Protein AF-A0A0L0VM38-F1 (afdb_monomer_lite)

pLDDT: mean 77.39, std 17.11, range [40.69, 97.94]

Structure (mmCIF, N/CA/C/O backbone):
data_AF-A0A0L0VM38-F1
#
_entry.id   AF-A0A0L0VM38-F1
#
loop_
_atom_site.group_PDB
_atom_site.id
_atom_site.type_symbol
_atom_site.label_atom_id
_atom_site.label_alt_id
_atom_site.label_comp_id
_atom_site.label_asym_id
_atom_site.label_entity_id
_atom_site.label_seq_id
_atom_site.pdbx_PDB_ins_code
_atom_site.Cartn_x
_atom_site.Cartn_y
_atom_site.Cartn_z
_atom_site.occupancy
_atom_site.B_iso_or_equiv
_atom_site.auth_seq_id
_atom_site.auth_comp_id
_atom_site.auth_asym_id
_atom_site.auth_atom_id
_atom_site.pdbx_PDB_model_num
ATOM 1 N N . MET A 1 1 ? -57.738 0.476 46.835 1.00 56.84 1 MET A N 1
ATOM 2 C CA . MET A 1 1 ? -56.574 1.396 46.758 1.00 56.84 1 MET A CA 1
ATOM 3 C C . MET A 1 1 ? -55.238 0.655 46.813 1.00 56.84 1 MET A C 1
ATOM 5 O O . MET A 1 1 ? -54.279 1.160 46.251 1.00 56.84 1 MET A O 1
ATOM 9 N N . SER A 1 2 ? -55.172 -0.530 47.425 1.00 61.94 2 SER A N 1
ATOM 10 C CA . SER A 1 2 ? -53.952 -1.336 47.587 1.00 61.94 2 SER A CA 1
ATOM 11 C C . SER A 1 2 ? -53.396 -1.935 46.282 1.00 61.94 2 SER A C 1
ATOM 13 O O . SER A 1 2 ? -52.182 -1.994 46.115 1.00 61.94 2 SER A O 1
ATOM 15 N N . ASP A 1 3 ? -54.260 -2.313 45.334 1.00 67.25 3 ASP A N 1
ATOM 16 C CA . ASP A 1 3 ? -53.848 -3.029 44.111 1.00 67.25 3 ASP A CA 1
ATOM 17 C C . ASP A 1 3 ? -53.024 -2.165 43.139 1.00 67.25 3 ASP A C 1
ATOM 19 O O . ASP A 1 3 ? -52.017 -2.618 42.603 1.00 67.25 3 ASP A O 1
ATOM 23 N N . ASN A 1 4 ? -53.370 -0.879 43.008 1.00 78.81 4 ASN A N 1
ATOM 24 C CA . ASN A 1 4 ? -52.657 0.079 42.151 1.00 78.81 4 ASN A CA 1
ATOM 25 C C . ASN A 1 4 ? -51.209 0.325 42.626 1.00 78.81 4 ASN A C 1
ATOM 27 O O . ASN A 1 4 ? -50.294 0.523 41.832 1.00 78.81 4 ASN A O 1
ATOM 31 N N . HIS A 1 5 ? -50.977 0.282 43.942 1.00 80.81 5 HIS A N 1
ATOM 32 C CA . HIS A 1 5 ? -49.639 0.469 44.506 1.00 80.81 5 HIS A CA 1
ATOM 33 C C . HIS A 1 5 ? -48.738 -0.745 44.240 1.00 80.81 5 HIS A C 1
ATOM 35 O O . HIS A 1 5 ? -47.543 -0.598 43.990 1.00 80.81 5 HIS A O 1
ATOM 41 N N . ASN A 1 6 ? -49.323 -1.945 44.237 1.00 86.69 6 ASN A N 1
ATOM 42 C CA . ASN A 1 6 ? -48.606 -3.180 43.950 1.00 86.69 6 ASN A CA 1
ATOM 43 C C . ASN A 1 6 ? -48.226 -3.290 42.461 1.00 86.69 6 ASN A C 1
ATOM 45 O O . ASN A 1 6 ? -47.099 -3.662 42.141 1.00 86.69 6 ASN A O 1
ATOM 49 N N . GLU A 1 7 ? -49.114 -2.881 41.549 1.00 89.94 7 GLU A N 1
ATOM 50 C CA . GLU A 1 7 ? -48.794 -2.770 40.116 1.00 89.94 7 GLU A CA 1
ATOM 51 C C . GLU A 1 7 ? -47.677 -1.755 39.848 1.00 89.94 7 GLU A C 1
ATOM 53 O O . GLU A 1 7 ? -46.775 -2.003 39.043 1.00 89.94 7 GLU A O 1
ATOM 58 N N . GLN A 1 8 ? -47.691 -0.622 40.554 1.00 91.88 8 GLN A N 1
ATOM 59 C CA . GLN A 1 8 ? -46.658 0.400 40.417 1.00 91.88 8 GLN A CA 1
ATOM 60 C C . GLN A 1 8 ? -45.287 -0.107 40.889 1.00 91.88 8 GLN A C 1
ATOM 62 O O . GLN A 1 8 ? -44.287 0.098 40.198 1.00 91.88 8 GLN A O 1
ATOM 67 N N . LEU A 1 9 ? -45.234 -0.824 42.016 1.00 93.31 9 LEU A N 1
ATOM 68 C CA . LEU A 1 9 ? -44.009 -1.465 42.503 1.00 93.31 9 LEU A CA 1
ATOM 69 C C . LEU A 1 9 ? -43.500 -2.538 41.536 1.00 93.31 9 LEU A C 1
ATOM 71 O O . LEU A 1 9 ? -42.302 -2.589 41.254 1.00 93.31 9 LEU A O 1
ATOM 75 N N . GLN A 1 10 ? -44.396 -3.347 40.970 1.00 92.44 10 GLN A N 1
ATOM 76 C CA . GLN A 1 10 ? -44.021 -4.365 39.993 1.00 92.44 10 GLN A CA 1
ATOM 77 C C . GLN A 1 10 ? -43.429 -3.743 38.718 1.00 92.44 10 GLN A C 1
ATOM 79 O O . GLN A 1 10 ? -42.412 -4.217 38.209 1.00 92.44 10 GLN A O 1
ATOM 84 N N . ASN A 1 11 ? -44.011 -2.643 38.233 1.00 94.25 11 ASN A N 1
ATOM 85 C CA . ASN A 1 11 ? -43.492 -1.904 37.082 1.00 94.25 11 ASN A CA 1
ATOM 86 C C . ASN A 1 11 ? -42.111 -1.294 37.349 1.00 94.25 11 ASN A C 1
ATOM 88 O O . ASN A 1 11 ? -41.241 -1.344 36.476 1.00 94.25 11 ASN A O 1
ATOM 92 N N . ILE A 1 12 ? -41.879 -0.764 38.553 1.00 95.44 12 ILE A N 1
ATOM 93 C CA . ILE A 1 12 ? -40.566 -0.239 38.951 1.00 95.44 12 ILE A CA 1
ATOM 94 C C . ILE A 1 12 ? -39.527 -1.364 38.971 1.00 95.44 12 ILE A C 1
ATOM 96 O O . ILE A 1 12 ? -38.461 -1.211 38.378 1.00 95.44 12 ILE A O 1
ATOM 100 N N . THR A 1 13 ? -39.847 -2.511 39.574 1.00 95.25 13 THR A N 1
ATOM 101 C CA . THR A 1 13 ? -38.952 -3.679 39.603 1.00 95.25 13 THR A CA 1
ATOM 102 C C . THR A 1 13 ? -38.606 -4.163 38.194 1.00 95.25 13 THR A C 1
ATOM 104 O O . THR A 1 13 ? -37.436 -4.397 37.889 1.00 95.25 13 THR A O 1
ATOM 107 N N . ASN A 1 14 ? -39.595 -4.249 37.301 1.00 95.38 14 ASN A N 1
ATOM 108 C CA . ASN A 1 14 ? -39.368 -4.643 35.909 1.00 95.38 14 ASN A CA 1
ATOM 109 C C . ASN A 1 14 ? -38.470 -3.636 35.168 1.00 95.38 14 ASN A C 1
ATOM 111 O O . ASN A 1 14 ? -37.564 -4.032 34.438 1.00 95.38 14 ASN A O 1
ATOM 115 N N . SER A 1 15 ? -38.684 -2.334 35.383 1.00 95.81 15 SER A N 1
ATOM 116 C CA . SER A 1 15 ? -37.872 -1.274 34.773 1.00 95.81 15 SER A CA 1
ATOM 117 C C . SER A 1 15 ? -36.420 -1.302 35.264 1.00 95.81 15 SER A C 1
ATOM 119 O O . SER A 1 15 ? -35.490 -1.198 34.463 1.00 95.81 15 SER A O 1
ATOM 121 N N . LEU A 1 16 ? -36.207 -1.528 36.565 1.00 96.38 16 LEU A N 1
ATOM 122 C CA . LEU A 1 16 ? -34.871 -1.677 37.148 1.00 96.38 16 LEU A CA 1
ATOM 123 C C . LEU A 1 16 ? -34.136 -2.904 36.596 1.00 96.38 16 LEU A C 1
ATOM 125 O O . LEU A 1 16 ? -32.961 -2.793 36.247 1.00 96.38 16 LEU A O 1
ATOM 129 N N . ASN A 1 17 ? -34.824 -4.040 36.446 1.00 96.81 17 ASN A N 1
ATOM 130 C CA . ASN A 1 17 ? -34.246 -5.232 35.818 1.00 96.81 17 ASN A CA 1
ATOM 131 C C . ASN A 1 17 ? -33.856 -4.978 34.355 1.00 96.81 17 ASN A C 1
ATOM 133 O O . ASN A 1 17 ? -32.758 -5.344 33.940 1.00 96.81 17 ASN A O 1
ATOM 137 N N . ASN A 1 18 ? -34.707 -4.295 33.584 1.00 96.62 18 ASN A N 1
ATOM 138 C CA . ASN A 1 18 ? -34.398 -3.946 32.195 1.00 96.62 18 ASN A CA 1
ATOM 139 C C . ASN A 1 18 ? -33.189 -3.002 32.089 1.00 96.62 18 ASN A C 1
ATOM 141 O O . ASN A 1 18 ? -32.338 -3.189 31.222 1.00 96.62 18 ASN A O 1
ATOM 145 N N . LEU A 1 19 ? -33.078 -2.013 32.982 1.00 96.94 19 LEU A N 1
ATOM 146 C CA . LEU A 1 19 ? -31.922 -1.112 33.038 1.00 96.94 19 LEU A CA 1
ATOM 147 C C . LEU A 1 19 ? -30.631 -1.844 33.412 1.00 96.94 19 LEU A C 1
ATOM 149 O O . LEU A 1 19 ? -29.572 -1.525 32.872 1.00 96.94 19 LEU A O 1
ATOM 153 N N . GLN A 1 20 ? -30.710 -2.819 34.318 1.00 96.69 20 GLN A N 1
ATOM 154 C CA . GLN A 1 20 ? -29.569 -3.649 34.694 1.00 96.69 20 GLN A CA 1
ATOM 155 C C . GLN A 1 20 ? -29.085 -4.486 33.501 1.00 96.69 20 GLN A C 1
ATOM 157 O O . GLN A 1 20 ? -27.905 -4.423 33.164 1.00 96.69 20 GLN A O 1
ATOM 162 N N . LEU A 1 21 ? -29.999 -5.167 32.802 1.00 95.94 21 LEU A N 1
ATOM 163 C CA . LEU A 1 21 ? -29.677 -5.930 31.590 1.00 95.94 21 LEU A CA 1
ATOM 164 C C . LEU A 1 21 ? -29.091 -5.041 30.487 1.00 95.94 21 LEU A C 1
ATOM 166 O O . LEU A 1 21 ? -28.111 -5.405 29.839 1.00 95.94 21 LEU A O 1
ATOM 170 N N . HIS A 1 22 ? -29.655 -3.847 30.291 1.00 97.31 22 HIS A N 1
ATOM 171 C CA . HIS A 1 22 ? -29.133 -2.887 29.321 1.00 97.31 22 HIS A CA 1
ATOM 172 C C . HIS A 1 22 ? -27.714 -2.434 29.680 1.00 97.31 22 HIS A C 1
ATOM 174 O O . HIS A 1 22 ? -26.851 -2.358 28.808 1.00 97.31 22 HIS A O 1
ATOM 180 N N . ARG A 1 23 ? -27.445 -2.158 30.963 1.00 96.75 23 ARG A N 1
ATOM 181 C CA . ARG A 1 23 ? -26.101 -1.801 31.431 1.00 96.75 23 ARG A CA 1
ATOM 182 C C . ARG A 1 23 ? -25.107 -2.927 31.155 1.00 96.75 23 ARG A C 1
ATOM 184 O O . ARG A 1 23 ? -24.037 -2.653 30.632 1.00 96.75 23 ARG A O 1
ATOM 191 N N . GLU A 1 24 ? -25.463 -4.169 31.468 1.00 96.69 24 GLU A N 1
ATOM 192 C CA . GLU A 1 24 ? -24.604 -5.339 31.236 1.00 96.69 24 GLU A CA 1
ATOM 193 C C . GLU A 1 24 ? -24.308 -5.550 29.743 1.00 96.69 24 GLU A C 1
ATOM 195 O O . GLU A 1 24 ? -23.161 -5.797 29.360 1.00 96.69 24 GLU A O 1
ATOM 200 N N . SER A 1 25 ? -25.317 -5.369 28.886 1.00 96.12 25 SER A N 1
ATOM 201 C CA . SER A 1 25 ? -25.154 -5.388 27.429 1.00 96.12 25 SER A CA 1
ATOM 202 C C . SER A 1 25 ? -24.189 -4.301 26.945 1.00 96.12 25 SER A C 1
ATOM 204 O O . SER A 1 25 ? -23.272 -4.582 26.173 1.00 96.12 25 SER A O 1
ATOM 206 N N . GLU A 1 26 ? -24.360 -3.060 27.404 1.00 95.81 26 GLU A N 1
ATOM 207 C CA . GLU A 1 26 ? -23.497 -1.940 27.011 1.00 95.81 26 GLU A CA 1
ATOM 208 C C . GLU A 1 26 ? -22.065 -2.093 27.541 1.00 95.81 26 GLU A C 1
ATOM 210 O O . GLU A 1 26 ? -21.114 -1.781 26.825 1.00 95.81 26 GLU A O 1
ATOM 215 N N . THR A 1 27 ? -21.880 -2.641 28.747 1.00 96.75 27 THR A N 1
ATOM 216 C CA . THR A 1 27 ? -20.550 -2.994 29.267 1.00 96.75 27 THR A CA 1
ATOM 217 C C . THR A 1 27 ? -19.881 -4.039 28.378 1.00 96.75 27 THR A C 1
ATOM 219 O O . THR A 1 27 ? -18.760 -3.822 27.927 1.00 96.75 27 THR A O 1
ATOM 222 N N . THR A 1 28 ? -20.594 -5.111 28.025 1.00 96.88 28 THR A N 1
ATOM 223 C CA . THR A 1 28 ? -20.068 -6.164 27.137 1.00 96.88 28 THR A CA 1
ATOM 224 C C . THR A 1 28 ? -19.677 -5.597 25.769 1.00 96.88 28 THR A C 1
ATOM 226 O O . THR A 1 28 ? -18.628 -5.927 25.213 1.00 96.88 28 THR A O 1
ATOM 229 N N . ARG A 1 29 ? -20.498 -4.691 25.228 1.00 97.00 29 ARG A N 1
ATOM 230 C CA . ARG A 1 29 ? -20.223 -4.004 23.963 1.00 97.00 29 ARG A CA 1
ATOM 231 C C . ARG A 1 29 ? -18.990 -3.105 24.051 1.00 97.00 29 ARG A C 1
ATOM 233 O O . ARG A 1 29 ? -18.174 -3.097 23.129 1.00 97.00 29 ARG A O 1
ATOM 240 N N . SER A 1 30 ? -18.849 -2.365 25.149 1.00 97.12 30 SER A N 1
ATOM 241 C CA . SER A 1 30 ? -17.677 -1.532 25.420 1.00 97.12 30 SER A CA 1
ATOM 242 C C . SER A 1 30 ? -16.405 -2.377 25.494 1.00 97.12 30 SER A C 1
ATOM 244 O O . SER A 1 30 ? -15.409 -2.030 24.862 1.00 97.12 30 SER A O 1
ATOM 246 N N . ASP A 1 31 ? -16.444 -3.507 26.197 1.00 97.56 31 ASP A N 1
ATOM 247 C CA . ASP A 1 31 ? -15.295 -4.406 26.333 1.00 97.56 31 ASP A CA 1
ATOM 248 C C . ASP A 1 31 ? -14.873 -5.005 24.983 1.00 97.56 31 ASP A C 1
ATOM 250 O O . ASP A 1 31 ? -13.679 -5.046 24.671 1.00 97.56 31 ASP A O 1
ATOM 254 N N . SER A 1 32 ? -15.838 -5.380 24.134 1.00 97.56 32 SER A N 1
ATOM 255 C CA . SER A 1 32 ? -15.568 -5.817 22.755 1.00 97.56 32 SER A CA 1
ATOM 256 C C . SER A 1 32 ? -14.872 -4.724 21.940 1.00 97.56 32 SER A C 1
ATOM 258 O O . SER A 1 32 ? -13.846 -4.974 21.311 1.00 97.56 32 SER A O 1
ATOM 260 N N . CYS A 1 33 ? -15.377 -3.489 22.003 1.00 97.25 33 CYS A N 1
ATOM 261 C CA . CYS A 1 33 ? -14.787 -2.352 21.295 1.00 97.25 33 CYS A CA 1
ATOM 262 C C . CYS A 1 33 ? -13.345 -2.077 21.759 1.00 97.25 33 CYS A C 1
ATOM 264 O O . CYS A 1 33 ? -12.449 -1.850 20.945 1.00 97.25 33 CYS A O 1
ATOM 266 N N . ILE A 1 34 ? -13.083 -2.163 23.067 1.00 97.88 34 ILE A N 1
ATOM 267 C CA . ILE A 1 34 ? -11.732 -2.021 23.624 1.00 97.88 34 ILE A CA 1
ATOM 268 C C . ILE A 1 34 ? -10.804 -3.124 23.093 1.00 97.88 34 ILE A C 1
ATOM 270 O O . ILE A 1 34 ? -9.657 -2.843 22.730 1.00 97.88 34 ILE A O 1
ATOM 274 N N . ALA A 1 35 ? -11.278 -4.370 23.016 1.00 97.56 35 ALA A N 1
ATOM 275 C CA . ALA A 1 35 ? -10.503 -5.481 22.469 1.00 97.56 35 ALA A CA 1
ATOM 276 C C . ALA A 1 35 ? -10.171 -5.283 20.978 1.00 97.56 35 ALA A C 1
ATOM 278 O O . ALA A 1 35 ? -9.025 -5.494 20.567 1.00 97.56 35 ALA A O 1
ATOM 279 N N . GLU A 1 36 ? -11.130 -4.814 20.179 1.00 97.44 36 GLU A N 1
ATOM 280 C CA . GLU A 1 36 ? -10.919 -4.477 18.766 1.00 97.44 36 GLU A CA 1
ATOM 281 C C . GLU A 1 36 ? -9.884 -3.358 18.596 1.00 97.44 36 GLU A C 1
ATOM 283 O O . GLU A 1 36 ? -8.935 -3.503 17.825 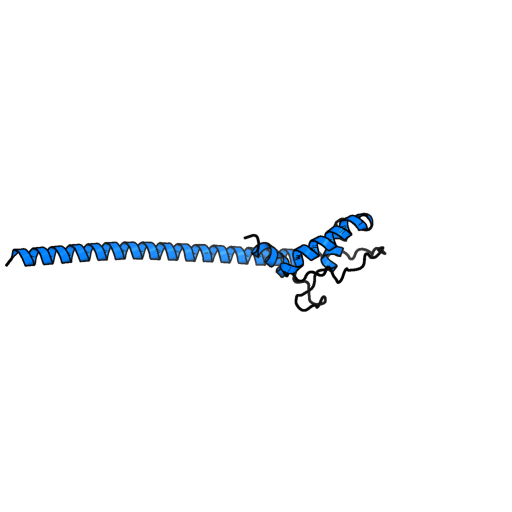1.00 97.44 36 GLU A O 1
ATOM 288 N N . ILE A 1 37 ? -9.991 -2.277 19.376 1.00 97.94 37 ILE A N 1
ATOM 289 C CA . ILE A 1 37 ? -9.025 -1.166 19.353 1.00 97.94 37 ILE A CA 1
ATOM 290 C C . ILE A 1 37 ? -7.611 -1.661 19.675 1.00 97.94 37 ILE A C 1
ATOM 292 O O . ILE A 1 37 ? -6.644 -1.286 19.005 1.00 97.94 37 ILE A O 1
ATOM 296 N N . ASN A 1 38 ? -7.472 -2.517 20.688 1.00 97.25 38 ASN A N 1
ATOM 297 C CA . ASN A 1 38 ? -6.177 -3.076 21.066 1.00 97.25 38 ASN A CA 1
ATOM 298 C C . ASN A 1 38 ? -5.597 -3.978 19.968 1.00 97.25 38 ASN A C 1
ATOM 300 O O . ASN A 1 38 ? -4.390 -3.936 19.718 1.00 97.25 38 ASN A O 1
ATOM 304 N N . THR A 1 39 ? -6.452 -4.733 19.277 1.00 97.94 39 THR A N 1
ATOM 305 C CA . THR A 1 39 ? -6.061 -5.576 18.140 1.00 97.94 39 THR A CA 1
ATOM 306 C C . THR A 1 39 ? -5.555 -4.721 16.980 1.00 97.94 39 THR A C 1
ATOM 308 O O . THR A 1 39 ? -4.423 -4.901 16.532 1.00 97.94 39 THR A O 1
ATOM 311 N N . LEU A 1 40 ? -6.320 -3.703 16.575 1.00 96.69 40 LEU A N 1
ATOM 312 C CA . LEU A 1 40 ? -5.928 -2.765 15.517 1.00 96.69 40 LEU A CA 1
ATOM 313 C C . LEU A 1 40 ? -4.612 -2.047 15.834 1.00 96.69 40 LEU A C 1
ATOM 315 O O . LEU A 1 40 ? -3.761 -1.852 14.964 1.00 96.69 40 LEU A O 1
ATOM 319 N N . LYS A 1 41 ? -4.401 -1.680 17.100 1.00 96.69 41 LYS A N 1
ATOM 320 C CA . LYS A 1 41 ? -3.151 -1.063 17.550 1.00 96.69 41 LYS A CA 1
ATOM 321 C C . LYS A 1 41 ? -1.956 -2.011 17.398 1.00 96.69 41 LYS A C 1
ATOM 323 O O . LYS A 1 41 ? -0.879 -1.567 16.993 1.0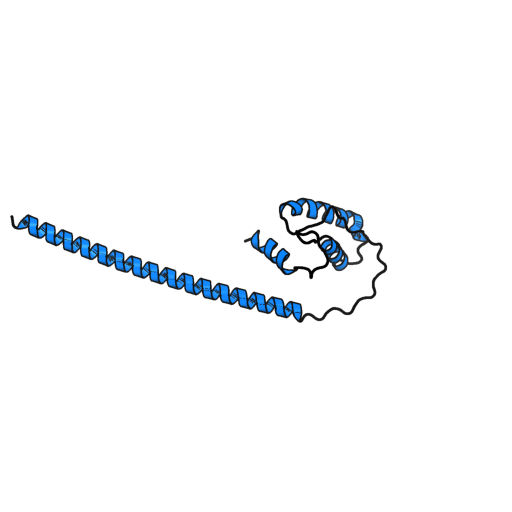0 96.69 41 LYS A O 1
ATOM 328 N N . ALA A 1 42 ? -2.132 -3.298 17.698 1.00 96.00 42 ALA A N 1
ATOM 329 C CA . ALA A 1 42 ? -1.091 -4.310 17.529 1.00 96.00 42 ALA A CA 1
ATOM 330 C C . ALA A 1 42 ? -0.774 -4.573 16.046 1.00 96.00 42 ALA A C 1
ATOM 332 O O . ALA A 1 42 ? 0.398 -4.684 15.668 1.00 96.00 42 ALA A O 1
ATOM 333 N N . GLU A 1 43 ? -1.797 -4.611 15.192 1.00 94.69 43 GLU A N 1
ATOM 334 C CA . GLU A 1 43 ? -1.633 -4.745 13.742 1.00 94.69 43 GLU A CA 1
ATOM 335 C C . GLU A 1 43 ? -0.887 -3.552 13.140 1.00 94.69 43 GLU A C 1
ATOM 337 O O . GLU A 1 43 ? 0.095 -3.742 12.419 1.00 94.69 43 GLU A O 1
ATOM 342 N N . LEU A 1 44 ? -1.272 -2.322 13.499 1.00 94.19 44 LEU A N 1
ATOM 343 C CA . LEU A 1 44 ? -0.571 -1.113 13.061 1.00 94.19 44 LEU A CA 1
ATOM 344 C C . LEU A 1 44 ? 0.889 -1.103 13.504 1.00 94.19 44 LEU A C 1
ATOM 346 O O . LEU A 1 44 ? 1.775 -0.777 12.711 1.00 94.19 44 LEU A O 1
ATOM 350 N N . HIS A 1 45 ? 1.160 -1.486 14.752 1.00 93.38 45 HIS A N 1
ATOM 351 C CA . HIS A 1 45 ? 2.530 -1.600 15.236 1.00 93.38 45 HIS A CA 1
ATOM 352 C C . HIS A 1 45 ? 3.329 -2.609 14.398 1.00 93.38 45 HIS A C 1
ATOM 354 O O . HIS A 1 45 ? 4.443 -2.317 13.966 1.00 93.38 45 HIS A O 1
ATOM 360 N N . THR A 1 46 ? 2.741 -3.771 14.106 1.00 95.12 46 THR A N 1
ATOM 361 C CA . THR A 1 46 ? 3.367 -4.821 13.291 1.00 95.12 46 THR A CA 1
ATOM 362 C C . THR A 1 46 ? 3.656 -4.336 11.871 1.00 95.12 46 THR A C 1
ATOM 364 O O . THR A 1 46 ? 4.749 -4.567 11.346 1.00 95.12 46 THR A O 1
ATOM 367 N N . LEU A 1 47 ? 2.710 -3.628 11.252 1.00 91.88 47 LEU A N 1
ATOM 368 C CA . LEU A 1 47 ? 2.878 -3.062 9.917 1.00 91.88 47 LEU A CA 1
ATOM 369 C C . LEU A 1 47 ? 4.007 -2.025 9.883 1.00 91.88 47 LEU A C 1
ATOM 371 O O . LEU A 1 47 ? 4.846 -2.059 8.982 1.00 91.88 47 LEU A O 1
ATOM 375 N N . ASN A 1 48 ? 4.076 -1.158 10.893 1.00 87.00 48 ASN A N 1
ATOM 376 C CA . ASN A 1 48 ? 5.134 -0.160 11.005 1.00 87.00 48 ASN A CA 1
ATOM 377 C C . ASN A 1 48 ? 6.525 -0.810 11.128 1.00 87.00 48 ASN A C 1
ATOM 379 O O . ASN A 1 48 ? 7.464 -0.407 10.445 1.00 87.00 48 ASN A O 1
ATOM 383 N N . GLN A 1 49 ? 6.653 -1.880 11.922 1.00 87.62 49 GLN A N 1
ATOM 384 C CA . GLN A 1 49 ? 7.913 -2.628 12.038 1.00 87.62 49 GLN A CA 1
ATOM 385 C C . GLN A 1 49 ? 8.335 -3.268 10.708 1.00 87.62 49 GLN A C 1
ATOM 387 O O . GLN A 1 49 ? 9.503 -3.192 10.324 1.00 87.62 49 GLN A O 1
ATOM 392 N N . ARG A 1 50 ? 7.388 -3.855 9.963 1.00 87.38 50 ARG A N 1
ATOM 393 C CA . ARG A 1 50 ? 7.663 -4.410 8.627 1.00 87.38 50 ARG A CA 1
ATOM 394 C C . ARG A 1 50 ? 8.146 -3.337 7.654 1.00 87.38 50 ARG A C 1
ATOM 396 O O . ARG A 1 50 ? 9.071 -3.589 6.886 1.00 87.38 50 ARG A O 1
ATOM 403 N N . PHE A 1 51 ? 7.553 -2.146 7.703 1.00 80.94 51 PHE A N 1
ATOM 404 C CA . PHE A 1 51 ? 7.967 -1.027 6.862 1.00 80.94 51 PHE A CA 1
ATOM 405 C C . PHE A 1 51 ? 9.406 -0.587 7.163 1.00 80.94 51 PHE A C 1
ATOM 407 O O . PHE A 1 51 ? 10.215 -0.477 6.243 1.00 80.94 51 PHE A O 1
ATOM 414 N N . ILE A 1 52 ? 9.755 -0.423 8.443 1.00 81.38 52 ILE A N 1
ATOM 415 C CA . ILE A 1 52 ? 11.122 -0.082 8.868 1.00 81.38 52 ILE A CA 1
ATOM 416 C C . ILE A 1 52 ? 12.121 -1.141 8.389 1.00 81.38 52 ILE A C 1
ATOM 418 O O . ILE A 1 52 ? 13.170 -0.802 7.840 1.00 81.38 52 ILE A O 1
ATOM 422 N N . PHE A 1 53 ? 11.787 -2.425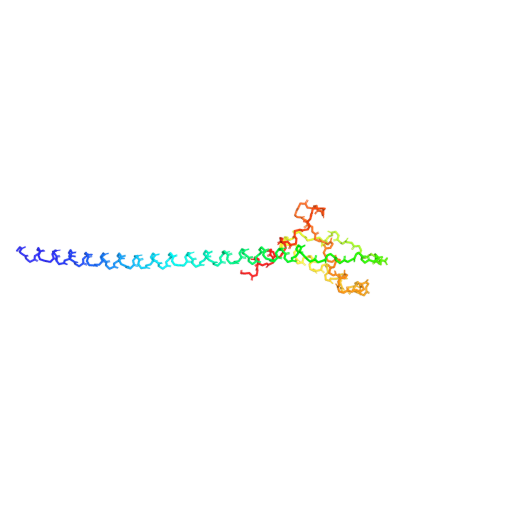 8.548 1.00 80.50 53 PHE A N 1
ATOM 423 C CA . PHE A 1 53 ? 12.637 -3.520 8.089 1.00 80.50 53 PHE A CA 1
ATOM 424 C C . PHE A 1 53 ? 12.885 -3.456 6.577 1.00 80.50 53 PHE A C 1
ATOM 426 O O . PHE A 1 53 ? 14.031 -3.537 6.138 1.00 80.50 53 PHE A O 1
ATOM 433 N N . LEU A 1 54 ? 11.834 -3.248 5.777 1.00 81.69 54 LEU A N 1
ATOM 434 C CA . LEU A 1 54 ? 11.964 -3.100 4.326 1.00 81.69 54 LEU A CA 1
ATOM 435 C C . LEU A 1 54 ? 12.868 -1.922 3.955 1.00 81.69 54 LEU A C 1
ATOM 437 O O . LEU A 1 54 ? 13.752 -2.078 3.114 1.00 81.69 54 LEU A O 1
ATOM 441 N N . GLN A 1 55 ? 12.705 -0.766 4.604 1.00 75.12 55 GLN A N 1
ATOM 442 C CA . GLN A 1 55 ? 13.569 0.390 4.352 1.00 75.12 55 GLN A CA 1
ATOM 443 C C . GLN A 1 55 ? 15.046 0.080 4.628 1.00 75.12 55 GLN A C 1
ATOM 445 O O . GLN A 1 55 ? 15.906 0.448 3.827 1.00 75.12 55 GLN A O 1
ATOM 450 N N . GLN A 1 56 ? 15.347 -0.643 5.710 1.00 74.81 56 GLN A N 1
ATOM 451 C CA . GLN A 1 56 ? 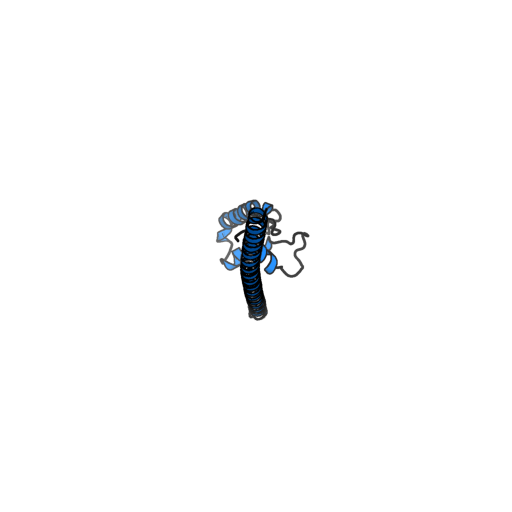16.717 -1.062 6.020 1.00 74.81 56 GLN A CA 1
ATOM 452 C C . GLN A 1 56 ? 17.272 -2.054 4.992 1.00 74.81 56 GLN A C 1
ATOM 454 O O . GLN A 1 56 ? 18.435 -1.942 4.611 1.00 74.81 56 GLN A O 1
ATOM 459 N N . GLN A 1 57 ? 16.456 -2.994 4.502 1.00 72.81 57 GLN A N 1
ATOM 460 C CA . GLN A 1 57 ? 16.874 -3.922 3.444 1.00 72.81 57 GLN A CA 1
ATOM 461 C C . GLN A 1 57 ? 17.285 -3.175 2.169 1.00 72.81 57 GLN A C 1
ATOM 463 O O . GLN A 1 57 ? 18.317 -3.491 1.583 1.00 72.81 57 GLN A O 1
ATOM 468 N N . PHE A 1 58 ? 16.530 -2.147 1.770 1.00 68.69 58 PHE A N 1
ATOM 469 C CA . PHE A 1 58 ? 16.883 -1.321 0.612 1.00 68.69 58 PHE A CA 1
ATOM 470 C C . PHE A 1 58 ? 18.132 -0.467 0.846 1.00 68.69 58 PHE A C 1
ATOM 472 O O . PHE A 1 58 ? 18.957 -0.359 -0.058 1.00 68.69 58 PHE A O 1
ATOM 479 N N . ALA A 1 59 ? 18.298 0.106 2.042 1.00 65.88 59 ALA A N 1
ATOM 480 C CA . ALA A 1 59 ? 19.484 0.892 2.386 1.00 65.88 59 ALA A CA 1
ATOM 481 C C . ALA A 1 59 ? 20.774 0.050 2.400 1.00 65.88 59 ALA A C 1
ATOM 483 O O . ALA A 1 59 ? 21.841 0.557 2.066 1.00 65.88 59 ALA A O 1
ATOM 484 N N . ASN A 1 60 ? 20.666 -1.236 2.749 1.00 68.38 60 ASN A N 1
ATOM 485 C CA . ASN A 1 60 ? 21.795 -2.163 2.845 1.00 68.38 60 ASN A CA 1
ATOM 486 C C . ASN A 1 60 ? 22.044 -2.968 1.562 1.00 68.38 60 ASN A C 1
ATOM 488 O O . ASN A 1 60 ? 22.942 -3.814 1.542 1.00 68.38 60 ASN A O 1
ATOM 492 N N . MET A 1 61 ? 21.271 -2.744 0.493 1.00 61.34 61 MET A N 1
ATOM 493 C CA . MET A 1 61 ? 21.561 -3.394 -0.779 1.00 61.34 61 MET A CA 1
ATOM 494 C C . MET A 1 61 ? 22.893 -2.872 -1.332 1.00 61.34 61 MET A C 1
ATOM 496 O O . MET A 1 61 ? 23.078 -1.656 -1.425 1.00 61.34 61 MET A O 1
ATOM 500 N N . PRO A 1 62 ? 23.826 -3.763 -1.721 1.00 58.62 62 PRO A N 1
ATOM 501 C CA . PRO A 1 62 ? 25.077 -3.339 -2.322 1.00 58.62 62 PRO A CA 1
ATOM 502 C C . PRO A 1 62 ? 24.776 -2.534 -3.586 1.00 58.62 62 PRO A C 1
ATOM 504 O O . PRO A 1 62 ? 24.065 -2.996 -4.484 1.00 58.62 62 PRO A O 1
ATOM 507 N N . THR A 1 63 ? 25.314 -1.317 -3.655 1.00 56.47 63 THR A N 1
ATOM 508 C CA . THR A 1 63 ? 25.290 -0.525 -4.880 1.00 56.47 63 THR A CA 1
ATOM 509 C C . THR A 1 63 ? 25.999 -1.333 -5.967 1.00 56.47 63 THR A C 1
ATOM 511 O O . THR A 1 63 ? 27.142 -1.755 -5.768 1.00 56.47 63 THR A O 1
ATOM 514 N N . PRO A 1 64 ? 25.339 -1.627 -7.104 1.00 57.53 64 PRO A N 1
ATOM 515 C CA . PRO A 1 64 ? 25.997 -2.368 -8.165 1.00 57.53 64 PRO A CA 1
ATOM 516 C C . PRO A 1 64 ? 27.218 -1.564 -8.632 1.00 57.53 64 PRO A C 1
ATOM 518 O O . PRO A 1 64 ? 27.122 -0.335 -8.731 1.00 57.53 64 PRO A O 1
ATOM 521 N N . PRO A 1 65 ? 28.358 -2.220 -8.918 1.00 57.28 65 PRO A N 1
ATOM 522 C CA . PRO A 1 65 ? 29.520 -1.532 -9.460 1.00 57.28 65 PRO A CA 1
ATOM 523 C C . PRO A 1 65 ? 29.100 -0.769 -10.716 1.00 57.28 65 PRO A C 1
ATOM 525 O O . PRO A 1 65 ? 28.347 -1.301 -11.538 1.00 57.28 65 PRO A O 1
ATOM 528 N N . SER A 1 66 ? 29.551 0.484 -10.837 1.00 48.66 66 SER A N 1
ATOM 529 C CA . SER A 1 66 ? 29.285 1.336 -11.995 1.00 48.66 66 SER A CA 1
ATOM 530 C C . SER A 1 66 ? 29.656 0.584 -13.271 1.00 48.66 66 SER A C 1
ATOM 532 O O . SER A 1 66 ? 30.833 0.424 -13.589 1.00 48.66 66 SER A O 1
ATOM 534 N N . ALA A 1 67 ? 28.648 0.072 -13.978 1.00 55.38 67 ALA A N 1
ATOM 535 C CA . ALA A 1 67 ? 28.856 -0.561 -15.267 1.00 55.38 67 ALA A CA 1
ATOM 536 C C . ALA A 1 67 ? 29.400 0.497 -16.245 1.00 55.38 67 ALA A C 1
ATOM 538 O O . ALA A 1 67 ? 28.983 1.658 -16.157 1.00 55.38 67 ALA A O 1
ATOM 539 N N . PRO A 1 68 ? 30.294 0.124 -17.179 1.00 49.47 68 PRO A N 1
ATOM 540 C CA . PRO A 1 68 ? 30.708 1.015 -18.255 1.00 49.47 68 PRO A CA 1
ATOM 541 C C . PRO A 1 68 ? 29.458 1.555 -18.943 1.00 49.47 68 PRO A C 1
ATOM 543 O O . PRO A 1 68 ? 28.594 0.770 -19.338 1.00 49.47 68 PRO A O 1
A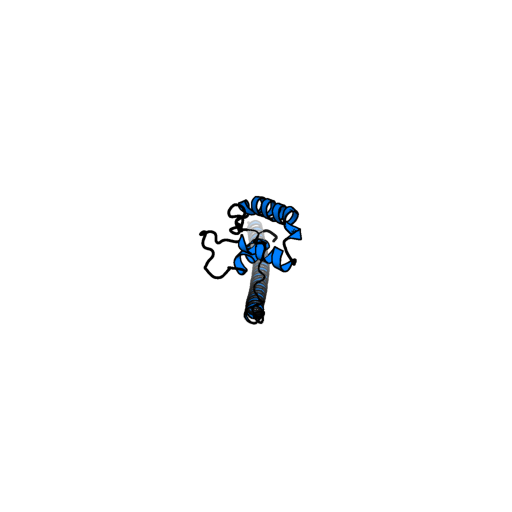TOM 546 N N . THR A 1 69 ? 29.340 2.877 -19.041 1.00 49.03 69 THR A N 1
ATOM 547 C CA . THR A 1 69 ? 28.258 3.551 -19.757 1.00 49.03 69 THR A CA 1
ATOM 548 C C . THR A 1 69 ? 28.231 3.019 -21.187 1.00 49.03 69 THR A C 1
ATOM 550 O O . THR A 1 69 ? 29.160 3.294 -21.950 1.00 49.03 69 THR A O 1
ATOM 553 N N . PRO A 1 70 ? 27.209 2.243 -21.587 1.00 50.34 70 PRO A N 1
ATOM 554 C CA . PRO A 1 70 ? 27.083 1.860 -22.978 1.00 50.34 70 PRO A CA 1
ATOM 555 C C . PRO A 1 70 ? 26.809 3.147 -23.751 1.00 50.34 70 PRO A C 1
ATOM 557 O O . PRO A 1 70 ? 25.984 3.961 -23.332 1.00 50.34 70 PRO A O 1
ATOM 560 N N . VAL A 1 71 ? 27.513 3.358 -24.858 1.00 48.94 71 VAL A N 1
ATOM 561 C CA . VAL A 1 71 ? 27.187 4.427 -25.803 1.00 48.94 71 VAL A CA 1
ATOM 562 C C . VAL A 1 71 ? 25.853 4.032 -26.444 1.00 48.94 71 VAL A C 1
ATOM 564 O O . VAL A 1 71 ? 25.810 3.263 -27.399 1.00 48.94 71 VAL A O 1
ATOM 567 N N . TYR A 1 72 ? 24.749 4.441 -25.819 1.00 52.41 72 TYR A N 1
ATOM 568 C CA . TYR A 1 72 ? 23.394 4.133 -26.266 1.00 52.41 72 TYR A CA 1
ATOM 569 C C . TYR A 1 72 ? 23.055 4.936 -27.523 1.00 52.41 72 TYR A C 1
ATOM 571 O O . TYR A 1 72 ? 23.385 6.117 -27.627 1.00 52.41 72 TYR A O 1
ATOM 579 N N . GLN A 1 73 ? 22.288 4.329 -28.429 1.00 55.16 73 GLN A N 1
ATOM 580 C CA . GLN A 1 73 ? 21.371 5.088 -29.278 1.00 55.16 73 GLN A CA 1
ATOM 581 C C . GLN A 1 73 ? 20.301 5.672 -28.347 1.00 55.16 73 GLN A C 1
ATOM 583 O O . GLN A 1 73 ? 19.343 4.988 -27.992 1.00 55.16 73 GLN A O 1
ATOM 588 N N . ASP A 1 74 ? 20.544 6.883 -27.841 1.00 60.84 74 ASP A N 1
ATOM 589 C CA . ASP A 1 74 ? 19.724 7.517 -26.808 1.00 60.84 74 ASP A CA 1
ATOM 590 C C . ASP A 1 74 ? 18.291 7.701 -27.319 1.00 60.84 74 ASP A C 1
ATOM 592 O O . ASP A 1 74 ? 18.001 8.544 -28.170 1.00 60.84 74 ASP A O 1
ATOM 596 N N . ILE A 1 75 ? 17.378 6.878 -26.805 1.00 69.44 75 ILE A N 1
ATOM 597 C CA . ILE A 1 75 ? 15.953 7.161 -26.905 1.00 69.44 75 ILE A CA 1
ATOM 598 C C . ILE A 1 75 ? 15.699 8.299 -25.925 1.00 69.44 75 ILE A C 1
ATOM 600 O O . ILE A 1 75 ? 15.684 8.094 -24.707 1.00 69.44 75 ILE A O 1
ATOM 604 N N . GLY A 1 76 ? 15.534 9.501 -26.476 1.00 75.69 76 GLY A N 1
ATOM 605 C CA . GLY A 1 76 ? 15.294 10.711 -25.703 1.00 75.69 76 GLY A CA 1
ATOM 606 C C . GLY A 1 76 ? 14.093 10.580 -24.763 1.00 75.69 76 GLY A C 1
ATOM 607 O O . GLY A 1 76 ? 13.147 9.834 -25.018 1.00 75.69 76 GLY A O 1
ATOM 608 N N . VAL A 1 77 ? 14.139 11.319 -23.655 1.00 76.12 77 VAL A N 1
ATOM 609 C CA . VAL A 1 77 ? 13.022 11.400 -22.704 1.00 76.12 77 VAL A CA 1
ATOM 610 C C . VAL A 1 77 ? 11.868 12.167 -23.343 1.00 76.12 77 VAL A C 1
ATOM 612 O O . VAL A 1 77 ? 12.044 13.281 -23.839 1.00 76.12 77 VAL A O 1
ATOM 615 N N . MET A 1 78 ? 10.667 11.600 -23.290 1.00 80.69 78 MET A N 1
ATOM 616 C CA . MET A 1 78 ? 9.450 12.235 -23.779 1.00 80.69 78 MET A CA 1
ATOM 617 C C . MET A 1 78 ? 8.862 13.130 -22.696 1.00 80.69 78 MET A C 1
ATOM 619 O O . MET A 1 78 ? 8.121 12.690 -21.820 1.00 80.69 78 MET A O 1
ATOM 623 N N . THR A 1 79 ? 9.140 14.427 -22.775 1.00 76.69 79 THR A N 1
ATOM 624 C CA . THR A 1 79 ? 8.631 15.415 -21.808 1.00 76.69 79 THR A CA 1
ATOM 625 C C . THR A 1 79 ? 7.104 15.389 -21.662 1.00 76.69 79 THR A C 1
ATOM 627 O O . THR A 1 79 ? 6.587 15.586 -20.564 1.00 76.69 79 THR A O 1
ATOM 630 N N . HIS A 1 80 ? 6.375 15.081 -22.737 1.00 80.44 80 HIS A N 1
ATOM 631 C CA . HIS A 1 80 ? 4.911 14.989 -22.770 1.00 80.44 80 HIS A CA 1
ATOM 632 C C . HIS A 1 80 ? 4.333 13.686 -22.189 1.00 80.44 80 HIS A C 1
ATOM 634 O O . HIS A 1 80 ? 3.115 13.590 -22.023 1.00 80.44 80 HIS A O 1
ATOM 640 N N . ALA A 1 81 ? 5.190 12.706 -21.900 1.00 82.62 81 ALA A N 1
ATOM 641 C CA . ALA A 1 81 ? 4.867 11.462 -21.210 1.00 82.62 81 ALA A CA 1
ATOM 642 C C . ALA A 1 81 ? 5.450 11.468 -19.788 1.00 82.62 81 ALA A C 1
ATOM 644 O O . ALA A 1 81 ? 5.788 10.423 -19.251 1.00 82.62 81 ALA A O 1
ATOM 645 N N . SER A 1 82 ? 5.618 12.648 -19.182 1.00 82.06 82 SER A N 1
ATOM 646 C CA . SER A 1 82 ? 6.026 12.740 -17.779 1.00 82.06 82 SER A CA 1
ATOM 647 C C . SER A 1 82 ? 4.899 12.265 -16.860 1.00 82.06 82 SER A C 1
ATOM 649 O O . SER A 1 82 ? 3.733 12.551 -17.133 1.00 82.06 82 SER A O 1
ATOM 651 N N . PHE A 1 83 ? 5.242 11.609 -15.751 1.00 81.06 83 PHE A N 1
ATOM 652 C CA . PHE A 1 83 ? 4.277 11.156 -14.750 1.00 81.06 83 PHE A CA 1
ATOM 653 C C . PHE A 1 83 ? 4.654 11.644 -13.357 1.00 81.06 83 PHE A C 1
ATOM 655 O O . PHE A 1 83 ? 5.746 11.362 -12.861 1.00 81.06 83 PHE A O 1
ATOM 662 N N . SER A 1 84 ? 3.734 12.380 -12.734 1.00 77.75 84 SER A N 1
ATOM 663 C CA . SER A 1 84 ? 3.923 12.965 -11.402 1.00 77.75 84 SER A CA 1
ATOM 664 C C . SER A 1 84 ? 3.417 12.092 -10.248 1.00 77.75 84 SER A C 1
ATOM 666 O O . SER A 1 84 ? 3.549 12.467 -9.083 1.00 77.75 84 SER A O 1
ATOM 668 N N . GLY A 1 85 ? 2.798 10.947 -10.557 1.00 72.12 85 GLY A N 1
ATOM 669 C CA . GLY A 1 85 ? 2.013 10.167 -9.596 1.00 72.12 85 GLY A CA 1
ATOM 670 C C . GLY A 1 85 ? 0.537 10.576 -9.526 1.00 72.12 85 GLY A C 1
ATOM 671 O O . GLY A 1 85 ? -0.205 10.008 -8.730 1.00 72.12 85 GLY A O 1
ATOM 672 N N . ASN A 1 86 ? 0.095 11.540 -10.343 1.00 76.19 86 ASN A N 1
ATOM 673 C CA . ASN A 1 86 ? -1.308 11.934 -10.457 1.00 76.19 86 ASN A CA 1
ATOM 674 C C . ASN A 1 86 ? -2.107 10.895 -11.275 1.00 76.19 86 ASN A C 1
ATOM 676 O O . ASN A 1 86 ? -1.801 10.695 -12.453 1.00 76.19 86 ASN A O 1
ATOM 680 N N . PRO A 1 87 ? -3.182 10.300 -10.730 1.00 74.56 87 PRO A N 1
ATOM 681 C CA . PRO A 1 87 ? -3.984 9.291 -11.431 1.00 74.56 87 PRO A CA 1
ATOM 682 C C . PRO A 1 87 ? -4.561 9.772 -12.770 1.00 74.56 87 PRO A C 1
ATOM 684 O O . PRO A 1 87 ? -4.697 8.994 -13.712 1.00 74.56 87 PRO A O 1
ATOM 687 N N . LYS A 1 88 ? -4.832 11.077 -12.910 1.00 80.56 88 LYS A N 1
ATOM 688 C CA . LYS A 1 88 ? -5.328 11.669 -14.167 1.00 80.56 88 LYS A CA 1
ATOM 689 C C . LYS A 1 88 ? -4.311 11.594 -15.311 1.00 80.56 88 LYS A C 1
ATOM 691 O O . LYS A 1 88 ? -4.695 11.640 -16.476 1.00 80.56 88 LYS A O 1
ATOM 696 N N . GLU A 1 89 ? -3.022 11.496 -14.991 1.00 80.44 89 GLU A N 1
ATOM 697 C CA . GLU A 1 89 ? -1.935 11.388 -15.968 1.00 80.44 89 GLU A CA 1
ATOM 698 C C . GLU A 1 89 ? -1.678 9.935 -16.384 1.00 80.44 89 GLU A C 1
ATOM 700 O O . GLU A 1 89 ? -1.089 9.708 -17.438 1.00 80.44 89 GLU A O 1
ATOM 705 N N . LEU A 1 90 ? -2.150 8.955 -15.601 1.00 82.38 90 LEU A N 1
ATOM 706 C CA . LEU A 1 90 ? -1.795 7.542 -15.746 1.00 82.38 90 LEU A CA 1
ATOM 707 C C . LEU A 1 90 ? -2.144 6.978 -17.127 1.00 82.38 90 LEU A C 1
ATOM 709 O O . LEU A 1 90 ? -1.298 6.364 -17.768 1.00 82.38 90 LEU A O 1
ATOM 713 N N . GLY A 1 91 ? -3.362 7.216 -17.621 1.00 84.31 91 GLY A N 1
ATOM 714 C CA . GLY A 1 91 ? -3.783 6.697 -18.929 1.00 84.31 91 GLY A CA 1
ATOM 715 C C . GLY A 1 91 ? -2.932 7.242 -20.080 1.00 84.31 91 GLY A C 1
ATOM 716 O O . GLY A 1 91 ? -2.474 6.488 -20.936 1.00 84.31 91 GLY A O 1
ATOM 717 N N . ARG A 1 92 ? -2.652 8.552 -20.060 1.00 87.38 92 ARG A N 1
ATOM 718 C CA . ARG A 1 92 ? -1.785 9.217 -21.043 1.00 87.38 92 ARG A CA 1
ATOM 719 C C . ARG A 1 92 ? -0.347 8.708 -20.945 1.00 87.38 92 ARG A C 1
ATOM 721 O O . ARG A 1 92 ? 0.280 8.448 -21.968 1.00 87.38 92 ARG A O 1
ATOM 728 N N . PHE A 1 93 ? 0.164 8.582 -19.724 1.00 88.25 93 PHE A N 1
ATOM 729 C CA . PHE A 1 93 ? 1.500 8.073 -19.446 1.00 88.25 93 PHE A CA 1
ATOM 730 C C . PHE A 1 93 ? 1.688 6.664 -20.013 1.00 88.25 93 PHE A C 1
ATOM 732 O O . PHE A 1 93 ? 2.603 6.441 -20.805 1.00 88.25 93 PHE A O 1
ATOM 739 N N . LEU A 1 94 ? 0.782 5.744 -19.666 1.00 88.81 94 LEU A N 1
ATOM 740 C CA . LEU A 1 94 ? 0.818 4.362 -20.135 1.00 88.81 94 LEU A CA 1
ATOM 741 C C . LEU A 1 94 ? 0.747 4.288 -21.656 1.00 88.81 94 LEU A C 1
ATOM 743 O O . LEU A 1 94 ? 1.538 3.566 -22.248 1.00 88.81 94 LEU A O 1
ATOM 747 N N . TYR A 1 95 ? -0.137 5.066 -22.286 1.00 91.75 95 TYR A N 1
ATOM 748 C CA . TYR A 1 95 ? -0.263 5.094 -23.741 1.00 91.75 95 TYR A CA 1
ATOM 749 C C . TYR A 1 95 ? 1.068 5.431 -24.432 1.00 91.75 95 TYR A C 1
ATOM 751 O O . TYR A 1 95 ? 1.546 4.653 -25.251 1.00 91.75 95 TYR A O 1
ATOM 759 N N . PHE A 1 96 ? 1.703 6.552 -24.072 1.00 89.94 96 PHE A N 1
ATOM 760 C CA . PHE A 1 96 ? 2.930 7.006 -24.739 1.00 89.94 96 PHE A CA 1
ATOM 761 C C . PHE A 1 96 ? 4.151 6.139 -24.428 1.00 89.94 96 PHE A C 1
ATOM 763 O O . PHE A 1 96 ? 4.971 5.883 -25.309 1.00 89.94 96 PHE A O 1
ATOM 770 N N . VAL A 1 97 ? 4.278 5.683 -23.180 1.00 89.06 97 VAL A N 1
ATOM 771 C CA . VAL A 1 97 ? 5.365 4.782 -22.786 1.00 89.06 97 VAL A CA 1
ATOM 772 C C . VAL A 1 97 ? 5.230 3.443 -23.499 1.00 89.06 97 VAL A C 1
ATOM 774 O O . VAL A 1 97 ? 6.217 2.929 -24.018 1.00 89.06 97 VAL A O 1
ATOM 777 N N . TRP A 1 98 ? 4.019 2.889 -23.555 1.00 90.44 98 TRP A N 1
ATOM 778 C CA . TRP A 1 98 ? 3.764 1.618 -24.223 1.00 90.44 98 TRP A CA 1
ATOM 779 C C . TRP A 1 98 ? 4.024 1.706 -25.726 1.00 90.44 98 TRP A C 1
ATOM 781 O O . TRP A 1 98 ? 4.737 0.865 -26.265 1.00 90.44 98 TRP A O 1
ATOM 791 N N . ASP A 1 99 ? 3.513 2.749 -26.379 1.00 91.25 99 ASP A N 1
ATOM 792 C CA . ASP A 1 99 ? 3.723 3.014 -27.805 1.00 91.25 99 ASP A CA 1
ATOM 793 C C . ASP A 1 99 ? 5.218 3.046 -28.163 1.00 91.25 99 ASP A C 1
ATOM 795 O O . ASP A 1 99 ? 5.673 2.326 -29.052 1.00 91.25 99 ASP A O 1
ATOM 799 N N . GLN A 1 100 ? 6.030 3.766 -27.382 1.00 88.12 100 GLN A N 1
ATOM 800 C CA . GLN A 1 100 ? 7.477 3.770 -27.596 1.00 88.12 100 GLN A CA 1
ATOM 801 C C . GLN A 1 100 ? 8.162 2.447 -27.278 1.00 88.12 100 GLN A C 1
ATOM 803 O O . GLN A 1 100 ? 9.130 2.096 -27.948 1.00 88.12 100 GLN A O 1
ATOM 808 N N . LEU A 1 101 ? 7.719 1.703 -26.266 1.00 89.56 101 LEU A N 1
ATOM 809 C CA . LEU A 1 101 ? 8.305 0.395 -25.972 1.00 89.56 101 LEU A CA 1
ATOM 810 C C . LEU A 1 101 ? 8.017 -0.624 -27.080 1.00 89.56 101 LEU A C 1
ATOM 812 O O . LEU A 1 101 ? 8.844 -1.506 -27.307 1.00 89.56 101 LEU A O 1
ATOM 816 N N . VAL A 1 102 ? 6.887 -0.494 -27.777 1.00 89.75 102 VAL A N 1
ATOM 817 C CA . VAL A 1 102 ? 6.553 -1.306 -28.953 1.00 89.75 102 VAL A CA 1
ATOM 818 C C . VAL A 1 102 ? 7.414 -0.890 -30.147 1.00 89.75 102 VAL A C 1
ATOM 820 O O . VAL A 1 102 ? 8.114 -1.728 -30.713 1.00 89.75 102 VAL A O 1
ATOM 823 N N . GLU A 1 103 ? 7.436 0.401 -30.478 1.00 88.12 103 GLU A N 1
ATOM 824 C CA . GLU A 1 103 ? 8.130 0.934 -31.659 1.00 88.12 103 GLU A CA 1
ATOM 825 C C . GLU A 1 103 ? 9.660 0.820 -31.542 1.00 88.12 103 GLU A C 1
ATOM 827 O O . GLU A 1 103 ? 10.375 0.375 -32.442 1.00 88.12 103 GLU A O 1
ATOM 832 N N . ALA A 1 104 ? 10.190 1.196 -30.381 1.00 84.81 104 ALA A N 1
ATOM 833 C CA . ALA A 1 104 ? 11.617 1.299 -30.112 1.00 84.81 104 ALA A CA 1
ATOM 834 C C . ALA A 1 104 ? 12.164 0.134 -29.281 1.00 84.81 104 ALA A C 1
ATOM 836 O O . ALA A 1 104 ? 13.334 0.165 -28.896 1.00 84.81 104 ALA A O 1
ATOM 837 N N . GLY A 1 105 ? 11.349 -0.887 -29.000 1.00 82.56 105 GLY A N 1
ATOM 838 C CA . GLY A 1 105 ? 11.676 -1.989 -28.092 1.00 82.56 105 GLY A CA 1
ATOM 839 C C . GLY A 1 105 ? 13.010 -2.674 -28.388 1.00 82.56 105 GLY A C 1
ATOM 840 O O . GLY A 1 105 ? 13.763 -2.986 -27.468 1.00 82.56 105 GLY A O 1
ATOM 841 N N . HIS A 1 106 ? 13.325 -2.842 -29.673 1.00 85.12 106 HIS A N 1
ATOM 842 C CA . HIS A 1 106 ? 14.551 -3.469 -30.176 1.00 85.12 106 HIS A CA 1
ATOM 843 C C . HIS A 1 106 ? 15.826 -2.647 -29.917 1.00 85.12 106 HIS A C 1
ATOM 845 O O . HIS A 1 106 ? 16.923 -3.198 -29.925 1.00 85.12 106 HIS A O 1
ATOM 851 N N . ARG A 1 107 ? 15.700 -1.335 -29.677 1.00 83.56 107 ARG A N 1
ATOM 852 C CA . ARG A 1 107 ? 16.828 -0.445 -29.347 1.00 83.56 107 ARG A CA 1
ATOM 853 C C . ARG A 1 107 ? 17.228 -0.536 -27.872 1.00 83.56 107 ARG A C 1
ATOM 855 O O . ARG A 1 107 ? 18.282 -0.032 -27.488 1.00 83.56 107 ARG A O 1
ATOM 862 N N . PHE A 1 108 ? 16.410 -1.178 -27.036 1.00 83.12 108 PHE A N 1
ATOM 863 C CA . PHE A 1 108 ? 16.762 -1.458 -25.651 1.00 83.12 108 PHE A CA 1
ATOM 864 C C . PHE A 1 108 ? 17.523 -2.790 -25.564 1.00 83.12 108 PHE A C 1
ATOM 866 O O . PHE A 1 108 ? 16.968 -3.831 -25.903 1.00 83.12 108 PHE A O 1
ATOM 873 N N . PRO A 1 109 ? 18.764 -2.805 -25.048 1.00 77.88 109 PRO A N 1
ATOM 874 C CA . PRO A 1 109 ? 19.585 -4.014 -24.986 1.00 77.88 109 PRO A CA 1
ATOM 875 C C . PRO A 1 109 ? 19.147 -4.983 -23.881 1.00 77.88 109 PRO A C 1
ATOM 877 O O . PRO A 1 109 ? 19.639 -6.105 -23.815 1.00 77.88 109 PRO A O 1
ATOM 880 N N . SER A 1 110 ? 18.264 -4.555 -22.975 1.00 80.38 110 SER A N 1
ATOM 881 C CA . SER A 1 110 ? 17.721 -5.402 -21.915 1.00 80.38 110 SER A CA 1
ATOM 882 C C . SER A 1 110 ? 16.399 -4.857 -21.377 1.00 80.38 110 SER A C 1
ATOM 884 O O . SER A 1 110 ? 16.120 -3.659 -21.481 1.00 80.38 110 SER A O 1
ATOM 886 N N . GLU A 1 111 ? 15.629 -5.713 -20.704 1.00 80.12 111 GLU A N 1
ATOM 887 C CA . GLU A 1 111 ? 14.452 -5.297 -19.927 1.00 80.12 111 GLU A CA 1
ATOM 888 C C . GLU A 1 111 ? 14.813 -4.262 -18.854 1.00 80.12 111 GLU A C 1
ATOM 890 O O . GLU A 1 111 ? 14.101 -3.279 -18.661 1.00 80.12 111 GLU A O 1
ATOM 895 N N . LYS A 1 112 ? 15.987 -4.398 -18.224 1.00 76.12 112 LYS A N 1
ATOM 896 C CA . LYS A 1 112 ? 16.503 -3.407 -17.269 1.00 76.12 112 LYS A CA 1
ATOM 897 C C . LYS A 1 112 ? 16.649 -2.021 -17.907 1.00 76.12 112 LYS A C 1
ATOM 899 O O . LYS A 1 112 ? 16.373 -1.014 -17.261 1.00 76.12 112 LYS A O 1
ATOM 904 N N . SER A 1 113 ? 17.052 -1.955 -19.173 1.00 76.81 113 SER A N 1
ATOM 905 C CA . SER A 1 113 ? 17.185 -0.698 -19.915 1.00 76.81 113 SER A CA 1
ATOM 906 C C . SER A 1 113 ? 15.834 -0.062 -20.225 1.00 76.81 113 SER A C 1
ATOM 908 O O . SER A 1 113 ? 15.712 1.157 -20.124 1.00 76.81 113 SER A O 1
ATOM 910 N N . LYS A 1 114 ? 14.817 -0.875 -20.541 1.00 82.44 114 LYS A N 1
ATOM 911 C CA . LYS A 1 114 ? 13.432 -0.410 -20.706 1.00 82.44 114 LYS A CA 1
ATOM 912 C C . LYS A 1 114 ? 12.914 0.186 -19.403 1.00 82.44 114 LYS A C 1
ATOM 914 O O . LYS A 1 114 ? 12.465 1.326 -19.393 1.00 82.44 114 LYS A O 1
ATOM 919 N N . ILE A 1 115 ? 13.072 -0.538 -18.293 1.00 81.31 115 ILE A N 1
ATOM 920 C CA . ILE A 1 115 ? 12.664 -0.083 -16.955 1.00 81.31 115 ILE A CA 1
ATOM 921 C C . ILE A 1 115 ? 13.357 1.237 -16.601 1.00 81.31 115 ILE A C 1
ATOM 923 O O . ILE A 1 115 ? 12.690 2.204 -16.241 1.00 81.31 115 ILE A O 1
ATOM 927 N N . ASN A 1 116 ? 14.679 1.316 -16.768 1.00 76.81 116 ASN A N 1
ATOM 928 C CA . ASN A 1 116 ? 15.429 2.545 -16.504 1.00 76.81 116 ASN A CA 1
ATOM 929 C C . ASN A 1 116 ? 14.945 3.718 -17.365 1.00 76.81 116 ASN A C 1
ATOM 931 O O . ASN A 1 116 ? 14.877 4.842 -16.878 1.00 76.81 116 ASN A O 1
ATOM 935 N N . TRP A 1 117 ? 14.593 3.476 -18.628 1.00 84.19 117 TRP A N 1
ATOM 936 C CA . TRP A 1 117 ? 14.053 4.511 -19.505 1.00 84.19 117 TRP A CA 1
ATOM 937 C C . TRP A 1 117 ? 12.663 4.985 -19.070 1.00 84.19 117 TRP A C 1
ATOM 939 O O . TRP A 1 117 ? 12.433 6.192 -19.019 1.00 84.19 117 TRP A O 1
ATOM 949 N N . VAL A 1 118 ? 11.769 4.078 -18.662 1.00 84.31 118 VAL A N 1
ATOM 950 C CA . VAL A 1 118 ? 10.456 4.445 -18.101 1.00 84.31 118 VAL A CA 1
ATOM 951 C C . VAL A 1 118 ? 10.629 5.326 -16.863 1.00 84.31 118 VAL A C 1
ATOM 953 O O . VAL A 1 118 ? 10.000 6.377 -16.764 1.00 84.31 118 VAL A O 1
ATOM 956 N N . VAL A 1 119 ? 11.558 4.973 -15.970 1.00 79.69 119 VAL A N 1
ATOM 957 C CA . VAL A 1 119 ? 11.837 5.741 -14.745 1.00 79.69 119 VAL A CA 1
ATOM 958 C C . VAL A 1 119 ? 12.302 7.175 -15.039 1.00 79.69 119 VAL A C 1
ATOM 960 O O . VAL A 1 119 ? 11.987 8.075 -14.264 1.00 79.69 119 VAL A O 1
ATOM 963 N N . ARG A 1 120 ? 12.967 7.441 -16.178 1.00 79.75 120 ARG A N 1
ATOM 964 C CA . ARG A 1 120 ? 13.373 8.810 -16.584 1.00 79.75 120 ARG A CA 1
ATOM 965 C C . ARG A 1 120 ? 12.187 9.764 -16.790 1.00 79.75 120 ARG A C 1
ATOM 967 O O . ARG A 1 120 ? 12.395 10.973 -16.838 1.00 79.75 120 ARG A O 1
ATOM 974 N N . HIS A 1 121 ? 10.971 9.241 -16.936 1.00 82.00 121 HIS A N 1
ATOM 975 C CA . HIS A 1 121 ? 9.753 10.025 -17.141 1.00 82.00 121 HIS A CA 1
ATOM 976 C C . HIS A 1 121 ? 9.043 10.376 -15.829 1.00 82.00 121 HIS A C 1
ATOM 978 O O . HIS A 1 121 ? 8.100 11.169 -15.825 1.00 82.00 121 HIS A O 1
ATOM 984 N N . PHE A 1 122 ? 9.484 9.811 -14.705 1.00 78.94 122 PHE A N 1
ATOM 985 C CA . PHE A 1 122 ? 8.932 10.144 -13.401 1.00 78.94 122 PHE A CA 1
ATOM 986 C C . PHE A 1 122 ? 9.433 11.510 -12.943 1.00 78.94 122 PHE A C 1
ATOM 988 O O . PHE A 1 122 ? 10.624 11.817 -13.014 1.00 78.94 122 PHE A O 1
ATOM 995 N N . ARG A 1 123 ? 8.505 12.349 -12.482 1.00 71.81 123 ARG A N 1
ATOM 996 C CA . ARG A 1 123 ? 8.787 13.702 -11.992 1.00 71.81 123 ARG A CA 1
ATOM 997 C C . ARG A 1 123 ? 8.084 13.929 -10.667 1.00 71.81 123 ARG A C 1
ATOM 999 O O . ARG A 1 123 ? 7.101 13.268 -10.349 1.00 71.81 123 ARG A O 1
ATOM 1006 N N . TYR A 1 124 ? 8.562 14.899 -9.904 1.00 60.81 124 TYR A N 1
ATOM 1007 C CA . TYR A 1 124 ? 7.810 15.398 -8.762 1.00 60.81 124 TYR A CA 1
ATOM 1008 C C . TYR A 1 124 ? 6.607 16.229 -9.220 1.00 60.81 124 TYR A C 1
ATOM 1010 O O . TYR A 1 124 ? 6.637 16.852 -10.283 1.00 60.81 124 TYR A O 1
ATOM 1018 N N . THR A 1 125 ? 5.576 16.320 -8.377 1.00 55.44 125 THR A N 1
ATOM 1019 C CA . THR A 1 125 ? 4.426 17.224 -8.578 1.00 55.44 125 THR A CA 1
ATOM 1020 C C . THR A 1 125 ? 4.835 18.700 -8.673 1.00 55.44 125 THR A C 1
ATOM 1022 O O . THR A 1 125 ? 4.113 19.498 -9.261 1.00 55.44 125 THR A O 1
ATOM 1025 N N . ASN A 1 126 ? 6.012 19.060 -8.148 1.00 54.72 126 ASN A N 1
ATOM 1026 C CA . ASN A 1 126 ? 6.618 20.392 -8.253 1.00 54.72 126 ASN A CA 1
ATOM 1027 C C . ASN A 1 126 ? 7.518 20.578 -9.499 1.00 54.72 126 ASN A C 1
ATOM 1029 O O . ASN A 1 126 ? 8.114 21.639 -9.668 1.00 54.72 126 ASN A O 1
ATOM 1033 N N . GLY A 1 127 ? 7.641 19.567 -10.367 1.00 53.25 127 GLY A N 1
ATOM 1034 C CA . GLY A 1 127 ? 8.392 19.633 -11.624 1.00 53.25 127 GLY A CA 1
ATOM 1035 C C . GLY A 1 127 ? 9.911 19.442 -11.518 1.00 53.25 127 GLY A C 1
ATOM 1036 O O . GLY A 1 127 ? 10.559 19.343 -12.568 1.00 53.25 127 GLY A O 1
ATOM 1037 N N . ASN A 1 128 ? 10.476 19.346 -10.307 1.00 50.47 128 ASN A N 1
ATOM 1038 C CA . ASN A 1 128 ? 11.901 19.076 -10.110 1.00 50.47 128 ASN A CA 1
ATOM 1039 C C . ASN A 1 128 ? 12.219 17.585 -10.370 1.00 50.47 128 ASN A C 1
ATOM 1041 O O . ASN A 1 128 ? 11.337 16.738 -10.280 1.00 50.47 128 ASN A O 1
ATOM 1045 N N . ILE A 1 129 ? 13.457 17.272 -10.754 1.00 52.03 129 ILE A N 1
ATOM 1046 C CA . ILE A 1 129 ? 13.988 15.914 -11.004 1.00 52.03 129 ILE A CA 1
ATOM 1047 C C . ILE A 1 129 ? 15.177 15.621 -10.056 1.00 52.03 129 ILE A C 1
ATOM 1049 O O . ILE A 1 129 ? 15.592 14.474 -9.931 1.00 52.03 129 ILE A O 1
ATOM 1053 N N . SER A 1 130 ? 15.726 16.637 -9.369 1.00 49.84 130 SER A N 1
ATOM 1054 C CA . SER A 1 130 ? 17.027 16.552 -8.681 1.00 49.84 130 SER A CA 1
ATOM 1055 C C . SER A 1 130 ? 17.002 16.099 -7.220 1.00 49.84 130 SER A C 1
ATOM 1057 O O . SER A 1 130 ? 18.055 15.739 -6.700 1.00 49.84 130 SER A O 1
ATOM 1059 N N . ASP A 1 131 ? 15.855 16.124 -6.543 1.00 44.06 131 ASP A N 1
ATOM 1060 C CA . ASP A 1 131 ? 15.781 15.684 -5.147 1.00 44.06 131 ASP A CA 1
ATOM 1061 C C . ASP A 1 131 ? 15.542 14.170 -5.108 1.00 44.06 131 ASP A C 1
ATOM 1063 O O . ASP A 1 131 ? 14.771 13.641 -5.904 1.00 44.06 131 ASP A O 1
ATOM 1067 N N . GLN A 1 132 ? 16.247 13.448 -4.238 1.00 46.72 132 GLN A N 1
ATOM 1068 C CA . GLN A 1 132 ? 16.244 11.980 -4.126 1.00 46.72 132 GLN A CA 1
ATOM 1069 C C . GLN A 1 132 ? 14.877 11.337 -4.392 1.00 46.72 132 GLN A C 1
ATOM 1071 O O . GLN A 1 132 ? 13.963 11.492 -3.592 1.00 46.72 132 GLN A O 1
ATOM 1076 N N . THR A 1 133 ? 14.768 10.594 -5.498 1.00 46.41 133 THR A N 1
ATOM 1077 C CA . THR A 1 133 ? 13.589 9.841 -5.950 1.00 46.41 133 THR A CA 1
ATOM 1078 C C . THR A 1 133 ? 12.729 9.355 -4.780 1.00 46.41 133 THR A C 1
ATOM 1080 O O . THR A 1 133 ? 13.210 8.538 -3.987 1.00 46.41 133 THR A O 1
ATOM 1083 N N . PRO A 1 134 ? 11.446 9.743 -4.659 1.00 49.88 134 PRO A N 1
ATOM 1084 C CA . PRO A 1 134 ? 10.604 9.200 -3.622 1.00 49.88 134 PRO A CA 1
ATOM 1085 C C . PRO A 1 134 ? 10.069 7.879 -4.175 1.00 49.88 134 PRO A C 1
ATOM 1087 O O . PRO A 1 134 ? 8.907 7.740 -4.546 1.00 49.88 134 PRO A O 1
ATOM 1090 N N . VAL A 1 135 ? 10.950 6.875 -4.234 1.00 53.97 135 VAL A N 1
ATOM 1091 C CA . VAL A 1 135 ? 10.584 5.484 -4.534 1.00 53.97 135 VAL A CA 1
ATOM 1092 C C . VAL A 1 135 ? 9.457 5.029 -3.583 1.00 53.97 135 VAL A C 1
ATOM 1094 O O . VAL A 1 135 ? 8.677 4.142 -3.894 1.00 53.97 135 VAL A O 1
ATOM 1097 N N . CYS A 1 136 ? 9.300 5.690 -2.438 1.00 50.03 136 CYS A N 1
ATOM 1098 C CA . CYS A 1 136 ? 8.223 5.437 -1.495 1.00 50.03 136 CYS A CA 1
ATOM 1099 C C . CYS A 1 136 ? 6.855 5.996 -1.936 1.00 50.03 136 CYS A C 1
ATOM 1101 O O . CYS A 1 136 ? 5.855 5.316 -1.731 1.00 50.03 136 CYS A O 1
ATOM 1103 N N . THR A 1 137 ? 6.752 7.194 -2.531 1.00 50.97 137 THR A N 1
ATOM 1104 C CA . THR A 1 137 ? 5.426 7.796 -2.800 1.00 50.97 137 THR A CA 1
ATOM 1105 C C . THR A 1 137 ? 4.672 7.095 -3.921 1.00 50.97 137 THR A C 1
ATOM 1107 O O . THR A 1 137 ? 3.451 7.007 -3.840 1.00 50.97 137 THR A O 1
ATOM 1110 N N . TRP A 1 138 ? 5.357 6.536 -4.923 1.00 54.50 138 T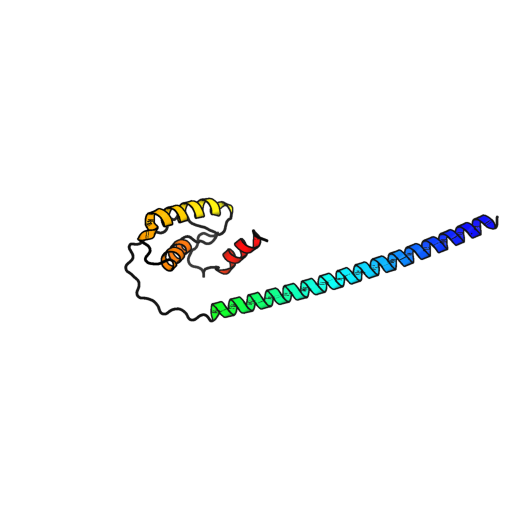RP A N 1
ATOM 1111 C CA . TRP A 1 138 ? 4.681 5.809 -6.005 1.00 54.50 138 TRP A CA 1
ATOM 1112 C C . TRP A 1 138 ? 4.147 4.444 -5.554 1.00 54.50 138 TRP A C 1
ATOM 1114 O O . TRP A 1 138 ? 2.990 4.135 -5.834 1.00 54.50 138 TRP A O 1
ATOM 1124 N N . TRP A 1 139 ? 4.934 3.660 -4.802 1.00 55.31 139 TRP A N 1
ATOM 1125 C CA . TRP A 1 139 ? 4.458 2.399 -4.219 1.00 55.31 139 TRP A CA 1
ATOM 1126 C C . TRP A 1 139 ? 3.262 2.650 -3.293 1.00 55.31 139 TRP A C 1
ATOM 1128 O O . TRP A 1 139 ? 2.279 1.917 -3.348 1.00 55.31 139 TRP A O 1
ATOM 1138 N N . ILE A 1 140 ? 3.309 3.720 -2.490 1.00 53.69 140 ILE A N 1
ATOM 1139 C CA . ILE A 1 140 ? 2.212 4.106 -1.592 1.00 53.69 140 ILE A CA 1
ATOM 1140 C C . ILE A 1 140 ? 0.953 4.510 -2.375 1.00 53.69 140 ILE A C 1
ATOM 1142 O O . ILE A 1 140 ? -0.141 4.123 -1.974 1.00 53.69 140 ILE A O 1
ATOM 1146 N N . SER A 1 141 ? 1.073 5.255 -3.480 1.00 50.84 141 SER A N 1
ATOM 1147 C CA . SER A 1 141 ? -0.087 5.635 -4.303 1.00 50.84 141 SER A CA 1
ATOM 1148 C C . SER A 1 141 ? -0.738 4.434 -4.994 1.00 50.84 141 SER A C 1
ATOM 1150 O O . SER A 1 141 ? -1.959 4.325 -4.977 1.00 50.84 141 SER A O 1
ATOM 1152 N N . ILE A 1 142 ? 0.054 3.493 -5.526 1.00 50.41 142 ILE A N 1
ATOM 1153 C CA . ILE A 1 142 ? -0.478 2.257 -6.127 1.00 50.41 142 ILE A CA 1
ATOM 1154 C C . ILE A 1 142 ? -1.205 1.405 -5.078 1.00 50.41 142 ILE A C 1
ATOM 1156 O O . ILE A 1 142 ? -2.288 0.891 -5.349 1.00 50.41 142 ILE A O 1
ATOM 1160 N N . LEU A 1 143 ? -0.644 1.277 -3.871 1.00 53.59 143 LEU A N 1
ATOM 1161 C CA . LEU A 1 143 ? -1.267 0.515 -2.785 1.00 53.59 143 LEU A CA 1
ATOM 1162 C C . LEU A 1 143 ? -2.551 1.170 -2.256 1.00 53.59 143 LEU A C 1
ATOM 1164 O O . LEU A 1 143 ? -3.464 0.456 -1.862 1.00 53.59 143 LEU A O 1
ATOM 1168 N N . LYS A 1 144 ? -2.644 2.505 -2.255 1.00 52.31 144 LYS A N 1
ATOM 1169 C CA . LYS A 1 144 ? -3.834 3.230 -1.780 1.00 52.31 144 LYS A CA 1
ATOM 1170 C C . LYS A 1 144 ? -5.051 3.107 -2.696 1.00 52.31 144 LYS A C 1
ATOM 1172 O O . LYS A 1 144 ? -6.161 3.194 -2.194 1.00 52.31 144 LYS A O 1
ATOM 1177 N N . GLU A 1 145 ? -4.858 2.959 -4.005 1.00 50.94 145 GLU A N 1
ATOM 1178 C CA . GLU A 1 145 ? -5.974 2.862 -4.963 1.00 50.94 145 GLU A CA 1
ATOM 1179 C C . GLU A 1 145 ? -6.447 1.424 -5.216 1.00 50.94 145 GLU A C 1
ATOM 1181 O O . GLU A 1 145 ? -7.530 1.230 -5.757 1.00 50.94 145 GLU A O 1
ATOM 1186 N N . ASN A 1 146 ? -5.656 0.419 -4.826 1.00 42.19 146 ASN A N 1
ATOM 1187 C CA . ASN A 1 146 ? -5.985 -1.002 -5.002 1.00 42.19 146 ASN A CA 1
ATOM 1188 C C . ASN A 1 146 ? -6.411 -1.700 -3.690 1.00 42.19 146 ASN A C 1
ATOM 1190 O O . ASN A 1 146 ? -6.461 -2.931 -3.662 1.00 42.19 146 ASN A O 1
ATOM 1194 N N . ALA A 1 147 ? -6.676 -0.942 -2.620 1.00 40.69 147 ALA A N 1
ATOM 1195 C CA . ALA A 1 147 ? -7.145 -1.436 -1.320 1.00 40.69 147 ALA A CA 1
ATOM 1196 C C . ALA A 1 147 ? -8.631 -1.129 -1.100 1.00 40.69 147 ALA A C 1
ATOM 1198 O O . ALA A 1 147 ? -9.055 -0.006 -1.455 1.00 40.69 147 ALA A O 1
#

Radius of gyration: 31.49 Å; chains: 1; bounding box: 87×27×79 Å

Organism: NCBI:txid1165861

Secondary structure (DSSP, 8-state):
-HHHHHHHHHHHHHHHHHHHHHHHHHHHHHHHHHHHHHHHHHHHHHHHHHHHHHHHHHHTSPPPP-------------GGG-B-S-HHHHHHHHHHHHHHHHHSGGG-SSHHHHHHHHHTTB--TTS---S---HHHHHHHHHHH--

Sequence (147 aa):
MSDNHNEQLQNITNSLNNLQLHRESETTRSDSCIAEINTLKAELHTLNQRFIFLQQQFANMPTPPSAPTPVYQDIGVMTHASFSGNPKELGRFLYFVWDQLVEAGHRFPSEKSKINWVVRHFRYTNGNISDQTPVCTWWISILKENA

Foldseek 3Di:
DVVVVVVVVVVVVVVVVVVVVVVVVVVVVVVVVVVVVVVVVVVVVVVVVVVVVVVVVVVPPDDPPPDPPPPAPDPDQDQQLADALDPVSVVVNCVVLVVCCVVVVVSQPDPVSSVVNSVVRYAHPVRDDPPPDCPPVNVVSVVVVVD